Protein AF-A0AAW2GHA4-F1 (afdb_monomer)

InterPro domains:
  IPR050818 Potassium channel, voltage-dependent, EAG/ELK/ERG-like, animal-type [PTHR10217] (23-156)

Sequence (168 aa):
MTSQDPNVLIKRGNLHVHVCDLPKTSGSNLPKLPPNARFYNRWKRNLQKLVLVSTRHPLTRLILRSQAAVTFEKTRHSKSPHRWMIHPCSMLRFYWNMIMTVIFLYFFMTVPYIICFSRIGRNRGLECWNIVYPTYVICIIDIILNFITGFVSCDGHDIFLDVTVVAR

Nearest PDB structures (foldseek):
  8wui-assembly1_C  TM=8.309E-01  e=2.570E-01  Arabidopsis thaliana
  7t4x-assembly1_B  TM=7.707E-01  e=1.380E+00  Arabidopsis thaliana

Solvent-accessible surface area (backbone atoms only — not comparable to full-atom values): 10234 Å² total; per-residue (Å²): 142,79,87,77,67,76,75,64,72,74,65,76,82,71,91,82,75,54,97,83,57,74,80,91,58,69,96,74,79,62,84,84,75,63,93,87,59,56,69,67,59,54,52,50,50,53,50,46,60,42,30,34,70,29,89,85,32,78,65,28,57,74,58,37,80,43,74,65,54,48,54,49,50,44,45,50,46,67,71,40,93,54,60,84,44,32,34,64,46,7,56,48,51,50,55,50,49,56,53,48,52,54,50,51,55,50,47,65,55,47,54,57,49,47,67,70,48,44,78,75,38,92,83,48,54,73,66,58,49,64,66,48,52,61,54,53,53,51,51,54,51,48,55,56,49,53,55,45,34,33,52,67,42,95,84,52,79,50,74,48,73,46,59,74,68,68,75,106

pLDDT: mean 72.66, std 13.0, range [31.89, 93.44]

Organism: NCBI:txid286306

Radius of gyration: 24.48 Å; Cα contacts (8 Å, |Δi|>4): 109; chains: 1; bounding box: 54×32×95 Å

Secondary structure (DSSP, 8-state):
-----TTTGGGGG-S---TTPPP---TT-PPPPPTT--HHHHHHHHHHHHHSPPTTSHHHHHH--SHHHHHHHHHHHHHSS-TTSBPTT-HHHHHHHHHHHHHHHHHHHHHHHHHHHHTT-TTTHHHHHHHHHHHHHHHHHHHHHHHHBPEEPTTSS-EE--HHHHT-

Structure (mmCIF, N/CA/C/O backbone):
data_AF-A0AAW2GHA4-F1
#
_entry.id   AF-A0AAW2GHA4-F1
#
loop_
_atom_site.group_PDB
_atom_site.id
_atom_site.type_symbol
_atom_site.label_atom_id
_atom_site.label_alt_id
_atom_site.label_comp_id
_atom_site.label_asym_id
_atom_site.label_entity_id
_atom_site.label_seq_id
_atom_site.pdbx_PDB_ins_code
_atom_site.Cartn_x
_atom_site.Cartn_y
_atom_site.Cartn_z
_atom_site.occupancy
_atom_site.B_iso_or_equiv
_atom_site.auth_seq_id
_atom_site.auth_comp_id
_atom_site.auth_asym_id
_atom_site.auth_atom_id
_atom_site.pdbx_PDB_model_num
ATOM 1 N N . MET A 1 1 ? -16.649 12.930 64.624 1.00 36.44 1 MET A N 1
ATOM 2 C CA . MET A 1 1 ? -16.962 11.687 63.887 1.00 36.44 1 MET A CA 1
ATOM 3 C C . MET A 1 1 ? -17.830 12.043 62.692 1.00 36.44 1 MET A C 1
ATOM 5 O O . MET A 1 1 ? -19.038 12.134 62.825 1.00 36.44 1 MET A O 1
ATOM 9 N N . THR A 1 2 ? -17.219 12.297 61.540 1.00 31.89 2 THR A N 1
ATOM 10 C CA . THR A 1 2 ? -17.929 12.404 60.259 1.00 31.89 2 THR A CA 1
ATOM 11 C C . THR A 1 2 ? -17.110 11.611 59.255 1.00 31.89 2 THR A C 1
ATOM 13 O O . THR A 1 2 ? -16.164 12.117 58.659 1.00 31.89 2 THR A O 1
ATOM 16 N N . SER A 1 3 ? -17.422 10.318 59.187 1.00 34.69 3 SER A N 1
ATOM 17 C CA . SER A 1 3 ? -16.948 9.397 58.159 1.00 34.69 3 SER A CA 1
ATOM 18 C C . SER A 1 3 ? -17.491 9.880 56.820 1.00 34.69 3 SER A C 1
ATOM 20 O O . SER A 1 3 ? -18.681 9.747 56.549 1.00 34.69 3 SER A O 1
ATOM 22 N N . GLN A 1 4 ? -16.646 10.521 56.020 1.00 41.47 4 GLN A N 1
ATOM 23 C CA . GLN A 1 4 ? -16.993 10.922 54.666 1.00 41.47 4 GLN A CA 1
ATOM 24 C C . GLN A 1 4 ? -16.522 9.802 53.738 1.00 41.47 4 GLN A C 1
ATOM 26 O O . GLN A 1 4 ? -15.339 9.701 53.417 1.00 41.47 4 GLN A O 1
ATOM 31 N N . ASP A 1 5 ? -17.452 8.914 53.381 1.00 38.66 5 ASP A N 1
ATOM 32 C CA . ASP A 1 5 ? -17.187 7.750 52.539 1.00 38.66 5 ASP A CA 1
ATOM 33 C C . ASP A 1 5 ? -16.601 8.169 51.174 1.00 38.66 5 ASP A C 1
ATOM 35 O O . ASP A 1 5 ? -17.245 8.908 50.416 1.00 38.66 5 ASP A O 1
ATOM 39 N N . PRO A 1 6 ? -15.416 7.661 50.782 1.00 45.06 6 PRO A N 1
ATOM 40 C CA . PRO A 1 6 ? -14.750 8.031 49.528 1.00 45.06 6 PRO A CA 1
ATOM 41 C C . PRO A 1 6 ? -15.484 7.523 48.271 1.00 45.06 6 PRO A C 1
ATOM 43 O O . PRO A 1 6 ? -15.164 7.919 47.150 1.00 45.06 6 PRO A O 1
ATOM 46 N N . ASN A 1 7 ? -16.513 6.686 48.442 1.00 42.62 7 ASN A N 1
ATOM 47 C CA . ASN A 1 7 ? -17.298 6.090 47.359 1.00 42.62 7 ASN A CA 1
ATOM 48 C C . ASN A 1 7 ? -18.292 7.059 46.691 1.00 42.62 7 ASN A C 1
ATOM 50 O O . ASN A 1 7 ? -18.799 6.770 45.607 1.00 42.62 7 ASN A O 1
ATOM 54 N N . VAL A 1 8 ? -18.561 8.224 47.291 1.00 44.25 8 VAL A N 1
ATOM 55 C CA . VAL A 1 8 ? -19.519 9.205 46.743 1.00 44.25 8 VAL A CA 1
ATOM 56 C C . VAL A 1 8 ? -18.866 10.140 45.713 1.00 44.25 8 VAL A C 1
ATOM 58 O O . VAL A 1 8 ? -19.524 10.598 44.778 1.00 44.25 8 VAL A O 1
ATOM 61 N N . LEU A 1 9 ? -17.553 10.371 45.805 1.00 42.34 9 LEU A N 1
ATOM 62 C CA . LEU A 1 9 ? -16.831 11.296 44.919 1.00 42.34 9 LEU A CA 1
ATOM 63 C C . LEU A 1 9 ? -16.510 10.703 43.535 1.00 42.34 9 LEU A C 1
ATOM 65 O O . LEU A 1 9 ? -16.339 11.449 42.574 1.00 42.34 9 LEU A O 1
ATOM 69 N N . ILE A 1 10 ? -16.526 9.374 43.393 1.00 46.78 10 ILE A N 1
ATOM 70 C CA . ILE A 1 10 ? -16.306 8.687 42.105 1.00 46.78 10 ILE A CA 1
ATOM 71 C C . ILE A 1 10 ? -17.558 8.743 41.209 1.00 46.78 10 ILE A C 1
ATOM 73 O O . ILE A 1 10 ? -17.465 8.638 39.986 1.00 46.78 10 ILE A O 1
ATOM 77 N N . LYS A 1 11 ? -18.744 8.979 41.782 1.00 44.16 11 LYS A N 1
ATOM 78 C CA . LYS A 1 11 ? -20.013 8.921 41.040 1.00 44.16 11 LYS A CA 1
ATOM 79 C C . LYS A 1 11 ? -20.395 10.231 40.333 1.00 44.16 11 LYS A C 1
ATOM 81 O O . LYS A 1 11 ? -21.364 10.252 39.583 1.00 44.16 11 LYS A O 1
ATOM 86 N N . ARG A 1 12 ? -19.646 11.325 40.536 1.00 39.78 12 ARG A N 1
ATOM 87 C CA . ARG A 1 12 ? -20.054 12.684 40.119 1.00 39.78 12 ARG A CA 1
ATOM 88 C C . ARG A 1 12 ? -19.569 13.138 38.732 1.00 39.78 12 ARG A C 1
ATOM 90 O O . ARG A 1 12 ? -19.859 14.260 38.342 1.00 39.78 12 ARG A O 1
ATOM 97 N N . GLY A 1 13 ? -18.871 12.281 37.978 1.00 45.78 13 GLY A N 1
ATOM 98 C CA . GLY A 1 13 ? -18.332 12.610 36.646 1.00 45.78 13 GLY A CA 1
ATOM 99 C C . GLY A 1 13 ? -19.041 11.976 35.439 1.00 45.78 13 GLY A C 1
ATOM 100 O O . GLY A 1 13 ? -18.588 12.176 34.319 1.00 45.78 13 GLY A O 1
ATOM 101 N N . ASN A 1 14 ? -20.106 11.188 35.631 1.00 55.03 14 ASN A N 1
ATOM 102 C CA . ASN A 1 14 ? -20.686 10.352 34.568 1.00 55.03 14 ASN A CA 1
ATOM 103 C C . ASN A 1 14 ? -22.222 10.323 34.633 1.00 55.03 14 ASN A C 1
ATOM 105 O O . ASN A 1 14 ? -22.810 9.324 35.033 1.00 55.03 14 ASN A O 1
ATOM 109 N N . LEU A 1 15 ? -22.883 11.413 34.234 1.00 58.31 15 LEU A N 1
ATOM 110 C CA . LEU A 1 15 ? -24.350 11.435 34.103 1.00 58.31 15 LEU A CA 1
ATOM 111 C C . LEU A 1 15 ? -24.847 11.683 32.673 1.00 58.31 15 LEU A C 1
ATOM 113 O O . LEU A 1 15 ? -25.992 12.065 32.473 1.00 58.31 15 LEU A O 1
ATOM 117 N N . HIS A 1 16 ? -23.996 11.461 31.672 1.00 59.47 16 HIS A N 1
ATOM 118 C CA . HIS A 1 16 ? -24.388 11.579 30.267 1.00 59.47 16 HIS A CA 1
ATOM 119 C C . HIS A 1 16 ? -23.711 10.500 29.418 1.00 59.47 16 HIS A C 1
ATOM 121 O O . HIS A 1 16 ? -23.047 10.791 28.428 1.00 59.47 16 HIS A O 1
ATOM 127 N N . VAL A 1 17 ? -23.811 9.249 29.873 1.00 60.72 17 VAL A N 1
ATOM 128 C CA . VAL A 1 17 ? -23.428 8.075 29.082 1.00 60.72 17 VAL A CA 1
ATOM 129 C C . VAL A 1 17 ? -24.727 7.450 28.606 1.00 60.72 17 VAL A C 1
ATOM 131 O O . VAL A 1 17 ? -25.463 6.851 29.389 1.00 60.72 17 VAL A O 1
ATOM 134 N N . HIS A 1 18 ? -25.049 7.665 27.339 1.00 71.00 18 HIS A N 1
ATOM 135 C CA . HIS A 1 18 ? -26.188 7.030 26.706 1.00 71.00 18 HIS A CA 1
ATOM 136 C C . HIS A 1 18 ? -25.918 5.525 26.572 1.00 71.00 18 HIS A C 1
ATOM 138 O O . HIS A 1 18 ? -24.773 5.101 26.438 1.00 71.00 18 HIS A O 1
ATOM 144 N N . VAL A 1 19 ? -26.962 4.694 26.548 1.00 71.94 19 VAL A N 1
ATOM 145 C CA . VAL A 1 19 ? -26.822 3.232 26.354 1.00 71.94 19 VAL A CA 1
ATOM 146 C C . VAL A 1 19 ? -26.096 2.887 25.041 1.00 71.94 19 VAL A C 1
ATOM 148 O O . VAL A 1 19 ? -25.487 1.828 24.921 1.00 71.94 19 VAL A O 1
ATOM 151 N N . CYS A 1 20 ? -26.121 3.800 24.067 1.00 74.19 20 CYS A N 1
ATOM 152 C CA . CYS A 1 20 ? -25.413 3.671 22.795 1.00 74.19 20 CYS A CA 1
ATOM 153 C C . CYS A 1 20 ? -24.029 4.346 22.762 1.00 74.19 20 CYS A C 1
ATOM 155 O O . CYS A 1 20 ? -23.359 4.282 21.728 1.00 74.19 20 CYS A O 1
ATOM 157 N N . ASP A 1 21 ? -23.575 4.963 23.858 1.00 70.69 21 ASP A N 1
ATOM 158 C CA . ASP A 1 21 ? -22.243 5.554 23.920 1.00 70.69 21 ASP A CA 1
ATOM 159 C C . ASP A 1 21 ? -21.182 4.461 24.046 1.00 70.69 21 ASP A C 1
ATOM 161 O O . ASP A 1 21 ? -21.134 3.677 24.995 1.00 70.69 21 ASP A O 1
ATOM 165 N N . LEU A 1 22 ? -20.279 4.433 23.068 1.00 70.75 22 LEU A N 1
ATOM 166 C CA . LEU A 1 22 ? -19.104 3.574 23.112 1.00 70.75 22 LEU A CA 1
ATOM 167 C C . LEU A 1 22 ? -18.197 4.012 24.273 1.00 70.75 22 LEU A C 1
ATOM 169 O O . LEU A 1 22 ? -17.971 5.217 24.453 1.00 70.75 22 LEU A O 1
ATOM 173 N N . PRO A 1 23 ? -17.608 3.066 25.032 1.00 67.25 23 PRO A N 1
ATOM 174 C CA . PRO A 1 23 ? -16.656 3.415 26.072 1.00 67.25 23 PRO A CA 1
ATOM 175 C C . PRO A 1 23 ? -15.523 4.225 25.439 1.00 67.25 23 PRO A C 1
ATOM 177 O O . PRO A 1 23 ? -14.941 3.811 24.434 1.00 67.25 23 PRO A O 1
ATOM 180 N N . LYS A 1 24 ? -15.211 5.390 26.022 1.00 62.00 24 LYS A N 1
ATOM 181 C CA . LYS A 1 24 ? -14.111 6.264 25.588 1.00 62.00 24 LYS A CA 1
ATOM 182 C C . LYS A 1 24 ? -12.763 5.597 25.893 1.00 62.00 24 LYS A C 1
ATOM 184 O O . LYS A 1 24 ? -12.026 6.007 26.787 1.00 62.00 24 LYS A O 1
ATOM 189 N N . THR A 1 25 ? -12.443 4.523 25.181 1.00 62.84 25 THR A N 1
ATOM 190 C CA . THR A 1 25 ? -11.129 3.890 25.208 1.00 62.84 25 THR A CA 1
ATOM 191 C C . THR A 1 25 ? -10.180 4.702 24.333 1.00 62.84 25 THR A C 1
ATOM 193 O O . THR A 1 25 ? -10.586 5.413 23.411 1.00 62.84 25 THR A O 1
ATOM 196 N N . SER A 1 26 ? -8.879 4.636 24.615 1.00 59.19 26 SER A N 1
ATOM 197 C CA . SER A 1 26 ? -7.874 5.208 23.718 1.00 59.19 26 SER A CA 1
ATOM 198 C C . SER A 1 26 ? -8.092 4.574 22.338 1.00 59.19 26 SER A C 1
ATOM 200 O O . SER A 1 26 ? -7.908 3.364 22.237 1.00 59.19 26 SER A O 1
ATOM 202 N N . GLY A 1 27 ? -8.491 5.345 21.310 1.00 61.22 27 GLY A N 1
ATOM 203 C CA . GLY A 1 27 ? -9.096 4.893 20.029 1.00 61.22 27 GLY A CA 1
ATOM 204 C C . GLY A 1 27 ? -8.347 3.847 19.174 1.00 61.22 27 GLY A C 1
ATOM 205 O O . GLY A 1 27 ? -8.734 3.542 18.042 1.00 61.22 27 GLY A O 1
ATOM 206 N N . SER A 1 28 ? -7.268 3.295 19.717 1.00 60.25 28 SER A N 1
ATOM 207 C CA . SER A 1 28 ? -6.524 2.132 19.261 1.00 60.25 28 SER A CA 1
ATOM 208 C C . SER A 1 28 ? -6.915 0.788 19.911 1.00 60.25 28 SER A C 1
ATOM 210 O O . SER A 1 28 ? -6.452 -0.220 19.406 1.00 60.25 28 SER A O 1
ATOM 212 N N . ASN A 1 29 ? -7.688 0.736 21.013 1.00 66.56 29 ASN A N 1
ATOM 213 C CA . ASN A 1 29 ? -8.064 -0.504 21.748 1.00 66.56 29 ASN A CA 1
ATOM 214 C C . ASN A 1 29 ? -6.901 -1.484 22.066 1.00 66.56 29 ASN A C 1
ATOM 216 O O . ASN A 1 29 ? -7.116 -2.660 22.342 1.00 66.56 29 ASN A O 1
ATOM 220 N N . LEU A 1 30 ? -5.656 -0.999 22.052 1.00 68.50 30 LEU A N 1
ATOM 221 C CA . LEU A 1 30 ? -4.453 -1.776 22.357 1.00 68.50 30 LEU A CA 1
ATOM 222 C C . LEU A 1 30 ? -4.143 -1.725 23.864 1.00 68.50 30 LEU A C 1
ATOM 224 O O . LEU A 1 30 ? -4.366 -0.675 24.482 1.00 68.50 30 LEU A O 1
ATOM 228 N N . PRO A 1 31 ? -3.537 -2.785 24.440 1.00 69.06 31 PRO A N 1
ATOM 229 C CA . PRO A 1 31 ? -3.053 -2.771 25.817 1.00 69.06 31 PRO A CA 1
ATOM 230 C C . PRO A 1 31 ? -2.146 -1.562 26.074 1.00 69.06 31 PRO A C 1
ATOM 232 O O . PRO A 1 31 ? -1.326 -1.178 25.229 1.00 69.06 31 PRO A O 1
ATOM 235 N N . LYS A 1 32 ? -2.294 -0.929 27.240 1.00 68.81 32 LYS A N 1
ATOM 236 C CA . LYS A 1 32 ? -1.428 0.187 27.632 1.00 68.81 32 LYS A CA 1
ATOM 237 C C . LYS A 1 32 ? -0.019 -0.359 27.884 1.00 68.81 32 LYS A C 1
ATOM 239 O O . LYS A 1 32 ? 0.159 -1.265 28.687 1.00 68.81 32 LYS A O 1
ATOM 244 N N . LEU A 1 33 ? 0.974 0.187 27.178 1.00 71.50 33 LEU A N 1
ATOM 245 C CA . LEU A 1 33 ? 2.377 -0.103 27.477 1.00 71.50 33 LEU A CA 1
ATOM 246 C C . LEU A 1 33 ? 2.762 0.542 28.819 1.00 71.50 33 LEU A C 1
ATOM 248 O O . LEU A 1 33 ? 2.286 1.647 29.099 1.00 71.50 33 LEU A O 1
ATOM 252 N N . PRO A 1 34 ? 3.645 -0.094 29.609 1.00 73.56 34 PRO A N 1
ATOM 253 C CA . PRO A 1 34 ? 4.182 0.509 30.821 1.00 73.56 34 PRO A CA 1
ATOM 254 C C . PRO A 1 34 ? 4.991 1.777 30.484 1.00 73.56 34 PRO A C 1
ATOM 256 O O . PRO A 1 34 ? 5.608 1.847 29.413 1.00 73.56 34 PRO A O 1
ATOM 259 N N . PRO A 1 35 ? 5.029 2.781 31.379 1.00 71.75 35 PRO A N 1
ATOM 260 C CA . PRO A 1 35 ? 5.724 4.050 31.132 1.00 71.75 35 PRO A CA 1
ATOM 261 C C . PRO A 1 35 ? 7.231 3.863 30.869 1.00 71.75 35 PRO A C 1
ATOM 263 O O . PRO A 1 35 ? 7.808 4.583 30.051 1.00 71.75 35 PRO A O 1
ATOM 266 N N . ASN A 1 36 ? 7.835 2.820 31.452 1.00 79.56 36 ASN A N 1
ATOM 267 C CA . ASN A 1 36 ? 9.244 2.443 31.277 1.00 79.56 36 ASN A CA 1
ATOM 268 C C . ASN A 1 36 ? 9.505 1.496 30.078 1.00 79.56 36 ASN A C 1
ATOM 270 O O . ASN A 1 36 ? 10.458 0.719 30.055 1.00 79.56 36 ASN A O 1
ATOM 274 N N . ALA A 1 37 ? 8.629 1.479 29.070 1.00 77.19 37 ALA A N 1
ATOM 275 C CA . ALA A 1 37 ? 8.846 0.647 27.889 1.00 77.19 37 ALA A CA 1
ATOM 276 C C . ALA A 1 37 ? 10.010 1.175 27.026 1.00 77.19 37 ALA A C 1
ATOM 278 O O . ALA A 1 37 ? 10.011 2.348 26.635 1.00 77.19 37 ALA A O 1
ATOM 279 N N . ARG A 1 38 ? 10.941 0.275 26.659 1.00 81.94 38 ARG A N 1
ATOM 280 C CA . ARG A 1 38 ? 12.047 0.528 25.713 1.00 81.94 38 ARG A CA 1
ATOM 281 C C . ARG A 1 38 ? 11.555 1.166 24.407 1.00 81.94 38 ARG A C 1
ATOM 283 O O . ARG A 1 38 ? 10.454 0.871 23.937 1.00 81.94 38 ARG A O 1
ATOM 290 N N . PHE A 1 39 ? 12.410 1.976 23.779 1.00 82.69 39 PHE A N 1
ATOM 291 C CA . PHE A 1 39 ? 12.110 2.691 22.530 1.00 82.69 39 PHE A CA 1
ATOM 292 C C . PHE A 1 39 ? 11.561 1.777 21.423 1.00 82.69 39 PHE A C 1
ATOM 294 O O . PHE A 1 39 ? 10.533 2.092 20.827 1.00 82.69 39 PHE A O 1
ATOM 301 N N . TYR A 1 40 ? 12.165 0.601 21.221 1.00 79.69 40 TYR A N 1
ATOM 302 C CA . TYR A 1 40 ? 11.692 -0.384 20.242 1.00 79.69 40 TYR A CA 1
ATOM 303 C C . TYR A 1 40 ? 10.222 -0.780 20.454 1.00 79.69 40 TYR A C 1
ATOM 305 O O . TYR A 1 40 ? 9.455 -0.847 19.498 1.00 79.69 40 TYR A O 1
ATOM 313 N N . ASN A 1 41 ? 9.782 -0.958 21.704 1.00 80.31 41 ASN A N 1
ATOM 314 C CA . ASN A 1 41 ? 8.388 -1.295 22.007 1.00 80.31 41 ASN A CA 1
ATOM 315 C C . ASN A 1 41 ? 7.438 -0.134 21.680 1.00 80.31 41 ASN A C 1
ATOM 317 O O . ASN A 1 41 ? 6.308 -0.363 21.247 1.00 80.31 41 ASN A O 1
ATOM 321 N N . ARG A 1 42 ? 7.892 1.118 21.840 1.00 80.50 42 ARG A N 1
ATOM 322 C CA . ARG A 1 42 ? 7.132 2.313 21.437 1.00 80.50 42 ARG A CA 1
ATOM 323 C C . ARG A 1 42 ? 7.027 2.413 19.915 1.00 80.50 42 ARG A C 1
ATOM 325 O O . ARG A 1 42 ? 5.930 2.635 19.403 1.00 80.50 42 ARG A O 1
ATOM 332 N N . TRP A 1 43 ? 8.131 2.190 19.204 1.00 79.38 43 TRP A N 1
ATOM 333 C CA . TRP A 1 43 ? 8.166 2.187 17.742 1.00 79.38 43 TRP A CA 1
ATOM 334 C C . TRP A 1 43 ? 7.296 1.069 17.161 1.00 79.38 43 TRP A C 1
ATOM 336 O O . TRP A 1 43 ? 6.394 1.344 16.375 1.00 79.38 43 TRP A O 1
ATOM 346 N N . LYS A 1 44 ? 7.443 -0.162 17.663 1.00 79.31 44 LYS A N 1
ATOM 347 C CA . LYS A 1 44 ? 6.592 -1.310 17.328 1.00 79.31 44 LYS A CA 1
ATOM 348 C C . LYS A 1 44 ? 5.111 -1.020 17.563 1.00 79.31 44 LYS A C 1
ATOM 350 O O . LYS A 1 44 ? 4.286 -1.365 16.725 1.00 79.31 44 LYS A O 1
ATOM 355 N N . ARG A 1 45 ? 4.750 -0.351 18.665 1.00 78.88 45 ARG A N 1
ATOM 356 C CA . ARG A 1 45 ? 3.358 0.052 18.923 1.00 78.88 45 ARG A CA 1
ATOM 357 C C . ARG A 1 45 ? 2.854 1.058 17.888 1.00 78.88 45 ARG A C 1
ATOM 359 O O . ARG A 1 45 ? 1.704 0.971 17.468 1.00 78.88 45 ARG A O 1
ATOM 366 N N . ASN A 1 46 ? 3.674 2.030 17.502 1.00 75.25 46 ASN A N 1
ATOM 367 C CA . ASN A 1 46 ? 3.291 2.996 16.476 1.00 75.25 46 ASN A CA 1
ATOM 368 C C . ASN A 1 46 ? 3.159 2.334 15.101 1.00 75.25 46 ASN A C 1
ATOM 370 O O . ASN A 1 46 ? 2.177 2.602 14.418 1.00 75.25 46 ASN A O 1
ATOM 374 N N . LEU A 1 47 ? 4.047 1.401 14.752 1.00 74.75 47 LEU A N 1
ATOM 375 C CA . LEU A 1 47 ? 3.881 0.571 13.559 1.00 74.75 47 LEU A CA 1
ATOM 376 C C . LEU A 1 47 ? 2.593 -0.252 13.616 1.00 74.75 47 LEU A C 1
ATOM 378 O O . LEU A 1 47 ? 1.829 -0.247 12.662 1.00 74.75 47 LEU A O 1
ATOM 382 N N . GLN A 1 48 ? 2.276 -0.871 14.755 1.00 75.25 48 GLN A N 1
ATOM 383 C CA . GLN A 1 48 ? 1.014 -1.598 14.924 1.00 75.25 48 GLN A CA 1
ATOM 384 C C . GLN A 1 48 ? -0.208 -0.701 14.712 1.00 75.25 48 GLN A C 1
ATOM 386 O O . GLN A 1 48 ? -1.173 -1.134 14.096 1.00 75.25 48 GLN A O 1
ATOM 391 N N . LYS A 1 49 ? -0.173 0.563 15.154 1.00 76.00 49 LYS A N 1
ATOM 392 C CA . LYS A 1 49 ? -1.251 1.528 14.870 1.00 76.00 49 LYS A CA 1
ATOM 393 C C . LYS A 1 49 ? -1.358 1.881 13.384 1.00 76.00 49 LYS A C 1
ATOM 395 O O . LYS A 1 49 ? -2.455 2.189 12.938 1.00 76.00 49 LYS A O 1
ATOM 400 N N . LEU A 1 50 ? -0.241 1.862 12.655 1.00 69.81 50 LEU A N 1
ATOM 401 C CA . LEU A 1 50 ? -0.193 2.077 11.206 1.00 69.81 50 LEU A CA 1
ATOM 402 C C . LEU A 1 50 ? -0.572 0.831 10.403 1.00 69.81 50 LEU A C 1
ATOM 404 O O . LEU A 1 50 ? -0.819 0.950 9.215 1.00 69.81 50 LEU A O 1
ATOM 408 N N . VAL A 1 51 ? -0.609 -0.351 11.011 1.00 74.94 51 VAL A N 1
ATOM 409 C CA . VAL A 1 51 ? -1.082 -1.602 10.393 1.00 74.94 51 VAL A CA 1
ATOM 410 C C . VAL A 1 51 ? -2.575 -1.817 10.680 1.00 74.94 51 VAL A C 1
ATOM 412 O O . VAL A 1 51 ? -3.291 -2.390 9.862 1.00 74.94 51 VAL A O 1
ATOM 415 N N . LEU A 1 52 ? -3.058 -1.307 11.819 1.00 74.62 52 LEU A N 1
ATOM 416 C CA . LEU A 1 52 ? -4.456 -1.387 12.238 1.00 74.62 52 LEU A CA 1
ATOM 417 C C . LEU A 1 52 ? -5.390 -0.530 11.368 1.00 74.62 52 LEU A C 1
ATOM 419 O O . LEU A 1 52 ? -4.995 0.495 10.815 1.00 74.62 52 LEU A O 1
ATOM 423 N N . VAL A 1 53 ? -6.674 -0.907 11.351 1.00 73.50 53 VAL A N 1
ATOM 424 C CA . VAL A 1 53 ? -7.762 -0.148 10.713 1.00 73.50 53 VAL A CA 1
ATOM 425 C C . VAL A 1 53 ? -7.691 1.330 11.095 1.00 73.50 53 VAL A C 1
ATOM 427 O O . VAL A 1 53 ? -7.765 1.683 12.278 1.00 73.50 53 VAL A O 1
ATOM 430 N N . SER A 1 54 ? -7.619 2.214 10.101 1.00 71.81 54 SER A N 1
ATOM 431 C CA . SER A 1 54 ? -7.678 3.654 10.336 1.00 71.81 54 SER A CA 1
ATOM 432 C C . SER A 1 54 ? -9.060 4.208 10.030 1.00 71.81 54 SER A C 1
ATOM 434 O O . SER A 1 54 ? -9.628 3.957 8.973 1.00 71.81 54 SER A O 1
ATOM 436 N N . THR A 1 55 ? -9.579 5.040 10.932 1.00 63.03 55 THR A N 1
ATOM 437 C CA . THR A 1 55 ? -10.836 5.784 10.741 1.00 63.03 55 THR A CA 1
ATOM 438 C C . THR A 1 55 ? -10.698 6.967 9.781 1.00 63.03 55 THR A C 1
ATOM 440 O O . THR A 1 55 ? -11.709 7.540 9.386 1.00 63.03 55 THR A O 1
ATOM 443 N N . ARG A 1 56 ? -9.465 7.358 9.422 1.00 66.94 56 ARG A N 1
ATOM 444 C CA . ARG A 1 56 ? -9.181 8.489 8.519 1.00 66.94 56 ARG A CA 1
ATOM 445 C C . ARG A 1 56 ? -9.107 8.094 7.045 1.00 66.94 56 ARG A C 1
ATOM 447 O O . ARG A 1 56 ? -8.992 8.968 6.197 1.00 66.94 56 ARG A O 1
ATOM 454 N N . HIS A 1 57 ? -9.148 6.800 6.745 1.00 70.88 57 HIS A N 1
ATOM 455 C CA . HIS A 1 57 ? -9.076 6.319 5.376 1.00 70.88 57 HIS A CA 1
ATOM 456 C C . HIS A 1 57 ? -10.451 6.448 4.689 1.00 70.88 57 HIS A C 1
ATOM 458 O O . HIS A 1 57 ? -11.455 6.052 5.292 1.00 70.88 57 HIS A O 1
ATOM 464 N N . PRO A 1 58 ? -10.531 6.972 3.450 1.00 73.25 58 PRO A N 1
ATOM 465 C CA . PRO A 1 58 ? -11.808 7.212 2.772 1.00 73.25 58 PRO A CA 1
ATOM 466 C C . PRO A 1 58 ? -12.626 5.926 2.577 1.00 73.25 58 PRO A C 1
ATOM 468 O O . PRO A 1 58 ? -13.836 5.940 2.791 1.00 73.25 58 PRO A O 1
ATOM 471 N N . LEU A 1 59 ? -11.972 4.790 2.289 1.00 69.69 59 LEU A N 1
ATOM 472 C CA . LEU A 1 59 ? -12.667 3.505 2.103 1.00 69.69 59 LEU A CA 1
ATOM 473 C C . LEU A 1 59 ? -13.193 2.905 3.414 1.00 69.69 59 LEU A C 1
ATOM 475 O O . LEU A 1 59 ? -14.117 2.098 3.391 1.00 69.69 59 LEU A O 1
ATOM 479 N N . THR A 1 60 ? -12.661 3.315 4.573 1.00 74.81 60 THR A N 1
ATOM 480 C CA . THR A 1 60 ? -13.129 2.786 5.864 1.00 74.81 60 THR A CA 1
ATOM 481 C C . THR A 1 60 ? -14.578 3.165 6.118 1.00 74.81 60 THR A C 1
ATOM 483 O O . THR A 1 60 ? -15.324 2.345 6.628 1.00 74.81 60 THR A O 1
ATOM 486 N N . ARG A 1 61 ? -15.003 4.379 5.747 1.00 70.44 61 ARG A N 1
ATOM 487 C CA . ARG A 1 61 ? -16.397 4.817 5.930 1.00 70.44 61 ARG A CA 1
ATOM 488 C C . ARG A 1 61 ? -17.385 4.099 5.010 1.00 70.44 61 ARG A C 1
ATOM 490 O O . ARG A 1 61 ? -18.560 4.032 5.352 1.00 70.44 61 ARG A O 1
ATOM 497 N N . LEU A 1 62 ? -16.915 3.600 3.867 1.00 72.88 62 LEU A N 1
ATOM 498 C CA . LEU A 1 62 ? -17.741 2.862 2.911 1.00 72.88 62 LEU A CA 1
ATOM 499 C C . LEU A 1 62 ? -17.981 1.427 3.388 1.00 72.88 62 LEU A C 1
ATOM 501 O O . LEU A 1 62 ? -19.112 0.959 3.367 1.00 72.88 62 LEU A O 1
ATOM 505 N N . ILE A 1 63 ? -16.927 0.770 3.874 1.00 73.19 63 ILE A N 1
ATOM 506 C CA . ILE A 1 63 ? -16.974 -0.628 4.328 1.00 73.19 63 ILE A CA 1
ATOM 507 C C . ILE A 1 63 ? -17.537 -0.722 5.757 1.00 73.19 63 ILE A C 1
ATOM 509 O O . ILE A 1 63 ? -18.368 -1.568 6.067 1.00 73.19 63 ILE A O 1
ATOM 513 N N . LEU A 1 64 ? -17.121 0.182 6.649 1.00 75.56 64 LEU A N 1
ATOM 514 C CA . LEU A 1 64 ? -17.512 0.198 8.060 1.00 75.56 64 LEU A CA 1
ATOM 515 C C . LEU A 1 64 ? -18.373 1.435 8.337 1.00 75.56 64 LEU A C 1
ATOM 517 O O . LEU A 1 64 ? -17.878 2.529 8.619 1.00 75.56 64 LEU A O 1
ATOM 521 N N . ARG A 1 65 ? -19.695 1.244 8.282 1.00 74.56 65 ARG A N 1
ATOM 522 C CA . ARG A 1 65 ? -20.698 2.319 8.393 1.00 74.56 65 ARG A CA 1
ATOM 523 C C . ARG A 1 65 ? -20.743 2.999 9.770 1.00 74.56 65 ARG A C 1
ATOM 525 O O . ARG A 1 65 ? -21.160 4.150 9.863 1.00 74.56 65 ARG A O 1
ATOM 532 N N . SER A 1 66 ? -20.323 2.320 10.843 1.00 79.00 66 SER A N 1
ATOM 533 C CA . SER A 1 66 ? -20.385 2.838 12.219 1.00 79.00 66 SER A CA 1
ATOM 534 C C . SER A 1 66 ? -19.030 2.808 12.935 1.00 79.00 66 SER A C 1
ATOM 536 O O . SER A 1 66 ? -18.189 1.940 12.698 1.00 79.00 66 SER A O 1
ATOM 538 N N . GLN A 1 67 ? -18.820 3.742 13.873 1.00 74.00 67 GLN A N 1
ATOM 539 C CA . GLN A 1 67 ? -17.620 3.745 14.725 1.00 74.00 67 GLN A CA 1
ATOM 540 C C . GLN A 1 67 ? -17.542 2.487 15.605 1.00 74.00 67 GLN A C 1
ATOM 542 O O . GLN A 1 67 ? -16.445 1.994 15.863 1.00 74.00 67 GLN A O 1
ATOM 547 N N . ALA A 1 68 ? -18.696 1.929 15.994 1.00 78.75 68 ALA A N 1
ATOM 548 C CA . ALA A 1 68 ? -18.785 0.670 16.726 1.00 78.75 68 ALA A CA 1
ATOM 549 C C . ALA A 1 68 ? -18.199 -0.496 15.913 1.00 78.75 68 ALA A C 1
ATOM 551 O O . ALA A 1 68 ? -17.342 -1.221 16.421 1.00 78.75 68 ALA A O 1
ATOM 552 N N . ALA A 1 69 ? -18.569 -0.612 14.631 1.00 78.38 69 ALA A N 1
ATOM 553 C CA . ALA A 1 69 ? -18.037 -1.634 13.729 1.00 78.38 69 ALA A CA 1
ATOM 554 C C . ALA A 1 69 ? -16.514 -1.508 13.569 1.00 78.38 69 ALA A C 1
ATOM 556 O O . ALA A 1 69 ? -15.795 -2.497 13.678 1.00 78.38 69 ALA A O 1
ATOM 557 N N . VAL A 1 70 ? -15.991 -0.282 13.437 1.00 79.00 70 VAL A N 1
ATOM 558 C CA . VAL A 1 70 ? -14.537 -0.053 13.383 1.00 79.00 70 VAL A CA 1
ATOM 559 C C . VAL A 1 70 ? -13.847 -0.485 14.681 1.00 79.00 70 VAL A C 1
ATOM 561 O O . VAL A 1 70 ? -12.774 -1.087 14.645 1.00 79.00 70 VAL A O 1
ATOM 564 N N . THR A 1 71 ? -14.418 -0.176 15.847 1.00 76.81 71 THR A N 1
ATOM 565 C CA . THR A 1 71 ? -13.831 -0.592 17.132 1.00 76.81 71 THR A CA 1
ATOM 566 C C . THR A 1 71 ? -13.892 -2.100 17.351 1.00 76.81 71 THR A C 1
ATOM 568 O O . THR A 1 71 ? -12.938 -2.665 17.896 1.00 76.81 71 THR A O 1
ATOM 571 N N . PHE A 1 72 ? -14.963 -2.749 16.894 1.00 80.31 72 PHE A N 1
ATOM 572 C CA . PHE A 1 72 ? -15.106 -4.198 16.921 1.00 80.31 72 PHE A CA 1
ATOM 573 C C . PHE A 1 72 ? -14.043 -4.852 16.038 1.00 80.31 72 PHE A C 1
ATOM 575 O O . PHE A 1 72 ? -13.283 -5.689 16.520 1.00 80.31 72 PHE A O 1
ATOM 582 N N . GLU A 1 73 ? -13.883 -4.363 14.808 1.00 78.44 73 GLU A N 1
ATOM 583 C CA . GLU A 1 73 ? -12.911 -4.884 13.849 1.00 78.44 73 GLU A CA 1
ATOM 584 C C . GLU A 1 73 ? -11.464 -4.687 14.317 1.00 78.44 73 GLU A C 1
ATOM 586 O O . GLU A 1 73 ? -10.656 -5.614 14.292 1.00 78.44 73 GLU A O 1
ATOM 591 N N . LYS A 1 74 ? -11.143 -3.519 14.887 1.00 78.38 74 LYS A N 1
ATOM 592 C CA . LYS A 1 74 ? -9.844 -3.276 15.541 1.00 78.38 74 LYS A CA 1
ATOM 593 C C . LYS A 1 74 ? -9.566 -4.266 16.671 1.00 78.38 74 LYS A C 1
ATOM 595 O O . LYS A 1 74 ? -8.429 -4.716 16.835 1.00 78.38 74 LYS A O 1
ATOM 600 N N . THR A 1 75 ? -10.583 -4.578 17.471 1.00 76.31 75 THR A N 1
ATOM 601 C CA . THR A 1 75 ? -10.469 -5.531 18.582 1.00 76.31 75 THR A CA 1
ATOM 602 C C . THR A 1 75 ? -10.291 -6.954 18.058 1.00 76.31 75 THR A C 1
ATOM 604 O O . THR A 1 75 ? -9.424 -7.671 18.560 1.00 76.31 75 THR A O 1
ATOM 607 N N . ARG A 1 76 ? -11.044 -7.337 17.018 1.00 78.19 76 ARG A N 1
AT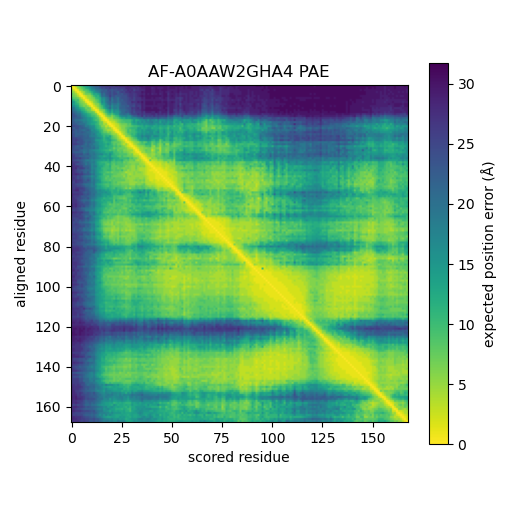OM 608 C CA . ARG A 1 76 ? -10.930 -8.619 16.310 1.00 78.19 76 ARG A CA 1
ATOM 609 C C . ARG A 1 76 ? -9.513 -8.816 15.770 1.00 78.19 76 ARG A C 1
ATOM 611 O O . ARG A 1 76 ? -8.852 -9.781 16.145 1.00 78.19 76 ARG A O 1
ATOM 618 N N . HIS A 1 77 ? -8.993 -7.837 15.029 1.00 74.25 77 HIS A N 1
ATOM 619 C CA . HIS A 1 77 ? -7.610 -7.811 14.541 1.00 74.25 77 HIS A CA 1
ATOM 620 C C . HIS A 1 77 ? -6.573 -7.949 15.655 1.00 74.25 77 HIS A C 1
ATOM 622 O O . HIS A 1 77 ? -5.635 -8.734 15.548 1.00 74.25 77 HIS A O 1
ATOM 628 N N . SER A 1 78 ? -6.742 -7.197 16.745 1.00 71.19 78 SER A N 1
ATOM 629 C CA . SER A 1 78 ? -5.776 -7.181 17.849 1.00 71.19 78 SER A CA 1
ATOM 630 C C . SER A 1 78 ? -5.718 -8.509 18.612 1.00 71.19 78 SER A C 1
ATOM 632 O O . SER A 1 78 ? -4.660 -8.857 19.152 1.00 71.19 78 SER A O 1
ATOM 634 N N . LYS A 1 79 ? -6.848 -9.229 18.673 1.00 72.94 79 LYS A N 1
ATOM 635 C CA . LYS A 1 79 ? -6.983 -10.549 19.305 1.00 72.94 79 LYS A CA 1
ATOM 636 C C . LYS A 1 79 ? -6.563 -11.697 18.386 1.00 72.94 79 LYS A C 1
ATOM 638 O O . LYS A 1 79 ? -6.136 -12.726 18.895 1.00 72.94 79 LYS A O 1
ATOM 643 N N . SER A 1 80 ? -6.671 -11.523 17.071 1.00 68.38 80 SER A N 1
ATOM 644 C CA . SER A 1 80 ? -6.257 -12.536 16.100 1.00 68.38 80 SER A CA 1
ATOM 645 C C . SER A 1 80 ? -4.732 -12.769 16.124 1.00 68.38 80 SER A C 1
ATOM 647 O O . SER A 1 80 ? -3.971 -11.842 16.433 1.00 68.38 80 SER A O 1
ATOM 649 N N . PRO A 1 81 ? -4.258 -13.986 15.786 1.00 61.56 81 PRO A N 1
ATOM 650 C CA . PRO A 1 81 ? -2.825 -14.289 15.688 1.00 61.56 81 PRO A CA 1
ATOM 651 C C . PRO A 1 81 ? -2.127 -13.479 14.579 1.00 61.56 81 PRO A C 1
ATOM 653 O O . PRO A 1 81 ? -0.933 -13.196 14.669 1.00 61.56 81 PRO A O 1
ATOM 656 N N . HIS A 1 82 ? -2.884 -12.996 13.591 1.00 65.38 82 HIS A N 1
ATOM 657 C CA . HIS A 1 82 ? -2.419 -12.214 12.443 1.00 65.38 82 HIS A CA 1
ATOM 658 C C . HIS A 1 82 ? -2.227 -10.717 12.752 1.00 65.38 82 HIS A C 1
ATOM 660 O O . HIS A 1 82 ? -2.513 -9.847 11.934 1.00 65.38 82 HIS A O 1
ATOM 666 N N . ARG A 1 83 ? -1.692 -10.381 13.934 1.00 65.38 83 ARG A N 1
ATOM 667 C CA . ARG A 1 83 ? -1.489 -8.984 14.378 1.00 65.38 83 ARG A CA 1
ATOM 668 C C . ARG A 1 83 ? -0.571 -8.162 13.457 1.00 65.38 83 ARG A C 1
ATOM 670 O O . ARG A 1 83 ? -0.5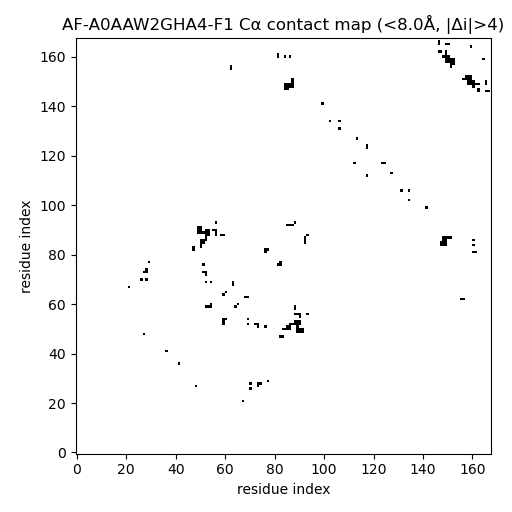96 -6.934 13.511 1.00 65.38 83 ARG A O 1
ATOM 677 N N . TRP A 1 84 ? 0.265 -8.827 12.665 1.00 67.94 84 TRP A N 1
ATOM 678 C CA . TRP A 1 84 ? 1.199 -8.197 11.727 1.00 67.94 84 TRP A CA 1
ATOM 679 C C . TRP A 1 84 ? 0.662 -8.082 10.299 1.00 67.94 84 TRP A C 1
ATOM 681 O O . TRP A 1 84 ? 1.320 -7.464 9.467 1.00 67.94 84 TRP A O 1
ATOM 691 N N . MET A 1 85 ? -0.512 -8.647 10.017 1.00 73.62 85 MET A N 1
ATOM 692 C CA . MET A 1 85 ? -1.109 -8.591 8.690 1.00 73.62 85 MET A CA 1
ATOM 693 C C . MET A 1 85 ? -1.655 -7.187 8.422 1.00 73.62 85 MET A C 1
ATOM 695 O O . MET A 1 85 ? -2.325 -6.590 9.274 1.00 73.62 85 MET A O 1
ATOM 699 N N . ILE A 1 86 ? -1.335 -6.636 7.250 1.00 78.25 86 ILE A N 1
ATOM 700 C CA . ILE A 1 86 ? -1.711 -5.268 6.891 1.00 78.25 86 ILE A CA 1
ATOM 701 C C . ILE A 1 86 ? -3.205 -5.249 6.597 1.00 78.25 86 ILE A C 1
ATOM 703 O O . ILE A 1 86 ? -3.679 -5.922 5.683 1.00 78.25 86 ILE A O 1
ATOM 707 N N . HIS A 1 87 ? -3.961 -4.470 7.375 1.00 79.75 87 HIS A N 1
ATOM 708 C CA . HIS A 1 87 ? -5.376 -4.283 7.087 1.00 79.75 87 HIS A CA 1
ATOM 709 C C . HIS A 1 87 ? -5.526 -3.458 5.792 1.00 79.75 87 HIS A C 1
ATOM 711 O O . HIS A 1 87 ? -4.905 -2.393 5.691 1.00 79.75 87 HIS A O 1
ATOM 717 N N . PRO A 1 88 ? -6.379 -3.865 4.833 1.00 75.62 88 PRO A N 1
ATOM 718 C CA . PRO A 1 88 ? -6.542 -3.166 3.552 1.00 75.62 88 PRO A CA 1
ATOM 719 C C . PRO A 1 88 ? -6.947 -1.692 3.727 1.00 75.62 88 PRO A C 1
ATOM 721 O O . PRO A 1 88 ? -6.414 -0.806 3.067 1.00 75.62 88 PRO A O 1
ATOM 724 N N . CYS A 1 89 ? -7.809 -1.395 4.704 1.00 72.31 89 CYS A N 1
ATOM 725 C CA . CYS A 1 89 ? -8.215 -0.026 5.070 1.00 72.31 89 CYS A CA 1
ATOM 726 C C . CYS A 1 89 ? -7.257 0.687 6.052 1.00 72.31 89 CYS A C 1
ATOM 728 O O . CYS A 1 89 ? -7.689 1.495 6.883 1.00 72.31 89 CYS A O 1
ATOM 730 N N . SER A 1 90 ? -5.969 0.351 6.032 1.00 81.31 90 SER A N 1
ATOM 731 C CA . SER A 1 90 ? -4.964 1.030 6.849 1.00 81.31 90 SER A CA 1
ATOM 732 C C . SER A 1 90 ? -4.363 2.259 6.145 1.00 81.31 90 SER A C 1
ATOM 734 O O . SER A 1 90 ? -4.214 2.279 4.924 1.00 81.31 90 SER A O 1
ATOM 736 N N . MET A 1 91 ? -3.940 3.276 6.913 1.00 78.88 91 MET A N 1
ATOM 737 C CA . MET A 1 91 ? -3.222 4.438 6.356 1.00 78.88 91 MET A CA 1
ATOM 738 C C . MET A 1 91 ? -1.912 4.036 5.682 1.00 78.88 91 MET A C 1
ATOM 740 O O . MET A 1 91 ? -1.544 4.643 4.683 1.00 78.88 91 MET A O 1
ATOM 744 N N . LEU A 1 92 ? -1.203 3.031 6.212 1.00 82.06 92 LEU A N 1
ATOM 745 C CA . LEU A 1 92 ? 0.052 2.573 5.615 1.00 82.06 92 LEU A CA 1
ATOM 746 C C . LEU A 1 92 ? -0.177 2.060 4.192 1.00 82.06 92 LEU A C 1
ATOM 748 O O . LEU A 1 92 ? 0.535 2.468 3.281 1.00 82.06 92 LEU A O 1
ATOM 752 N N . ARG A 1 93 ? -1.209 1.227 3.993 1.00 85.38 93 ARG A N 1
ATOM 753 C CA . ARG A 1 93 ? -1.565 0.690 2.674 1.00 85.38 93 ARG A CA 1
ATOM 754 C C . ARG A 1 93 ? -1.962 1.803 1.706 1.00 85.38 93 ARG A C 1
ATOM 756 O O . ARG A 1 93 ? -1.603 1.734 0.537 1.00 85.38 93 ARG A O 1
ATOM 763 N N . PHE A 1 94 ? -2.644 2.838 2.197 1.00 83.81 94 PHE A N 1
ATOM 764 C CA . PHE A 1 94 ? -2.988 4.021 1.410 1.00 83.81 94 PHE A CA 1
ATOM 765 C C . PHE A 1 94 ? -1.760 4.807 0.946 1.00 83.81 94 PHE A C 1
ATOM 767 O O . PHE A 1 94 ? -1.619 5.062 -0.247 1.00 83.81 94 PHE A O 1
ATOM 774 N N . TYR A 1 95 ? -0.848 5.152 1.859 1.00 86.31 95 TYR A N 1
ATOM 775 C CA . TYR A 1 95 ? 0.392 5.839 1.489 1.00 86.31 95 TYR A CA 1
ATOM 776 C C . TYR A 1 95 ? 1.247 4.988 0.549 1.00 86.31 95 TYR A C 1
ATOM 778 O O . TYR A 1 95 ? 1.787 5.510 -0.421 1.00 86.31 95 TYR A O 1
ATOM 786 N N . TRP A 1 96 ? 1.313 3.677 0.794 1.00 88.88 96 TRP A N 1
ATOM 787 C CA . TRP A 1 96 ? 2.007 2.735 -0.078 1.00 88.88 96 TRP A CA 1
ATOM 788 C C . TRP A 1 96 ? 1.412 2.708 -1.488 1.00 88.88 96 TRP A C 1
ATOM 790 O O . TRP A 1 96 ? 2.152 2.833 -2.456 1.00 88.88 96 TRP A O 1
ATOM 800 N N . ASN A 1 97 ? 0.080 2.649 -1.608 1.00 88.62 97 ASN A N 1
ATOM 801 C CA . ASN A 1 97 ? -0.612 2.766 -2.893 1.00 88.62 97 ASN A CA 1
ATOM 802 C C . ASN A 1 97 ? -0.264 4.069 -3.613 1.00 88.62 97 ASN A C 1
ATOM 804 O O . ASN A 1 97 ? 0.037 4.038 -4.798 1.00 88.62 97 ASN A O 1
ATOM 808 N N . MET A 1 98 ? -0.267 5.209 -2.915 1.00 90.12 98 MET A N 1
ATOM 809 C CA . MET A 1 98 ? 0.075 6.490 -3.542 1.00 90.12 98 MET A CA 1
ATOM 810 C C . MET A 1 98 ? 1.516 6.517 -4.060 1.00 90.12 98 MET A C 1
ATOM 812 O O . MET A 1 98 ? 1.752 6.979 -5.174 1.00 90.12 98 MET A O 1
ATOM 816 N N . ILE A 1 99 ? 2.467 5.992 -3.282 1.00 90.75 99 ILE A N 1
ATOM 817 C CA . ILE A 1 99 ? 3.869 5.868 -3.700 1.00 90.75 99 ILE A CA 1
ATOM 818 C C . ILE A 1 99 ? 3.975 4.950 -4.924 1.00 90.75 99 ILE A C 1
ATOM 820 O O . ILE A 1 99 ? 4.605 5.326 -5.910 1.00 90.75 99 ILE A O 1
ATOM 824 N N . MET A 1 100 ? 3.314 3.791 -4.902 1.00 89.81 100 MET A N 1
ATOM 825 C CA . MET A 1 100 ? 3.324 2.842 -6.017 1.00 89.81 100 MET A CA 1
ATOM 826 C C . MET A 1 100 ? 2.732 3.419 -7.293 1.00 89.81 100 MET A C 1
ATOM 828 O O . MET A 1 100 ? 3.311 3.238 -8.357 1.00 89.81 100 MET A O 1
ATOM 832 N N . THR A 1 101 ? 1.639 4.176 -7.205 1.00 92.06 101 THR A N 1
ATOM 833 C CA . THR A 1 101 ? 1.063 4.857 -8.370 1.00 92.06 101 THR A CA 1
ATOM 834 C C . THR A 1 101 ? 2.073 5.797 -9.027 1.00 92.06 101 THR A C 1
ATOM 836 O O . THR A 1 101 ? 2.220 5.780 -10.248 1.00 92.06 101 THR A O 1
ATOM 839 N N . VAL A 1 102 ? 2.807 6.588 -8.238 1.00 92.50 102 VAL A N 1
ATOM 840 C CA . VAL A 1 102 ? 3.845 7.492 -8.765 1.00 92.50 102 VAL A CA 1
ATOM 841 C C . VAL A 1 102 ? 4.992 6.703 -9.403 1.00 92.50 102 VAL A C 1
ATOM 843 O O . VAL A 1 102 ? 5.455 7.057 -10.487 1.00 92.50 102 VAL A O 1
ATOM 846 N N . ILE A 1 103 ? 5.426 5.612 -8.768 1.00 90.94 103 ILE A N 1
ATOM 847 C CA . ILE A 1 103 ? 6.496 4.748 -9.283 1.00 90.94 103 ILE A CA 1
ATOM 848 C C . ILE A 1 103 ? 6.082 4.073 -10.592 1.00 90.94 103 ILE A C 1
ATOM 850 O O . ILE A 1 103 ? 6.863 4.061 -11.541 1.00 90.94 103 ILE A O 1
ATOM 854 N N . PHE A 1 104 ? 4.859 3.552 -10.681 1.00 90.88 104 PHE A N 1
ATOM 855 C CA . PHE A 1 104 ? 4.357 2.934 -11.905 1.00 90.88 104 PHE A CA 1
ATOM 856 C C . PHE A 1 104 ? 4.192 3.943 -13.036 1.00 90.88 104 PHE A C 1
ATOM 858 O O . PHE A 1 104 ? 4.531 3.624 -14.172 1.00 90.88 104 PHE A O 1
ATOM 865 N N . LEU A 1 105 ? 3.750 5.168 -12.742 1.00 93.44 105 LEU A N 1
ATOM 866 C CA . LEU A 1 105 ? 3.703 6.240 -13.735 1.00 93.44 105 LEU A CA 1
ATOM 867 C C . LEU A 1 105 ? 5.104 6.541 -14.289 1.00 93.44 105 LEU A C 1
ATOM 869 O O . LEU A 1 105 ? 5.290 6.635 -15.501 1.00 93.44 105 LEU A O 1
ATOM 873 N N . TYR A 1 106 ? 6.104 6.633 -13.411 1.00 89.69 106 TYR A N 1
ATOM 874 C CA . TYR A 1 106 ? 7.496 6.821 -13.811 1.00 89.69 106 TYR A CA 1
ATOM 875 C C . TYR A 1 106 ? 8.034 5.643 -14.638 1.00 89.69 106 TYR A C 1
ATOM 877 O O . TYR A 1 106 ? 8.676 5.847 -15.673 1.00 89.69 106 TYR A O 1
ATOM 885 N N . PHE A 1 107 ? 7.744 4.411 -14.216 1.00 89.06 107 PHE A N 1
ATOM 886 C CA . PHE A 1 107 ? 8.133 3.191 -14.922 1.00 89.06 107 PHE A CA 1
ATOM 887 C C . PHE A 1 107 ? 7.526 3.143 -16.327 1.00 89.06 107 PHE A C 1
ATOM 889 O O . PHE A 1 107 ? 8.244 2.913 -17.300 1.00 89.06 107 PHE A O 1
ATOM 896 N N . PHE A 1 108 ? 6.233 3.450 -16.450 1.00 90.31 108 PHE A N 1
ATOM 897 C CA . PHE A 1 108 ? 5.516 3.463 -17.722 1.00 90.31 108 PHE A CA 1
ATOM 898 C C . PHE A 1 108 ? 6.078 4.486 -18.714 1.00 90.31 108 PHE A C 1
ATOM 900 O O . PHE A 1 108 ? 6.051 4.240 -19.912 1.00 90.31 108 PHE A O 1
ATOM 907 N N . MET A 1 109 ? 6.634 5.602 -18.237 1.00 89.38 109 MET A N 1
ATOM 908 C CA . MET A 1 109 ? 7.319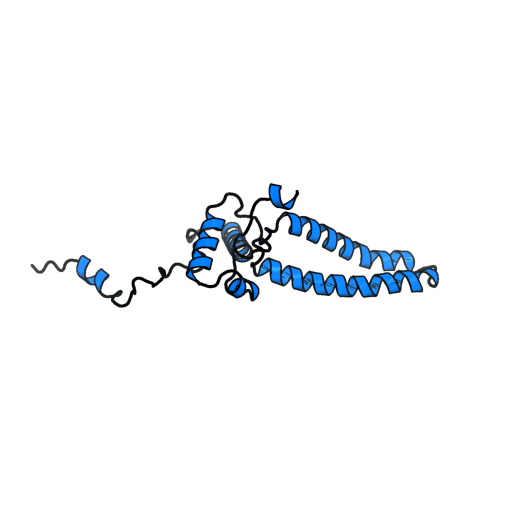 6.580 -19.091 1.00 89.38 109 MET A CA 1
ATOM 909 C C . MET A 1 109 ? 8.755 6.155 -19.435 1.00 89.38 109 MET A C 1
ATOM 911 O O . MET A 1 109 ? 9.218 6.345 -20.559 1.00 89.38 109 MET A O 1
ATOM 915 N N . THR A 1 110 ? 9.467 5.561 -18.477 1.00 85.19 110 THR A N 1
ATOM 916 C CA . THR A 1 110 ? 10.889 5.211 -18.612 1.00 85.19 110 THR A CA 1
ATOM 917 C C . THR A 1 110 ? 11.110 4.003 -19.523 1.00 85.19 110 THR A C 1
ATOM 919 O O . THR A 1 110 ? 12.037 4.004 -20.331 1.00 85.19 110 THR A O 1
ATOM 922 N N . VAL A 1 111 ? 10.247 2.987 -19.453 1.00 86.56 111 VAL A N 1
ATOM 923 C CA . VAL A 1 111 ? 10.337 1.776 -20.289 1.00 86.56 111 VAL A CA 1
ATOM 924 C C . VAL A 1 111 ? 10.306 2.079 -21.797 1.00 86.56 111 VAL A C 1
ATOM 926 O O . VAL A 1 111 ? 11.266 1.708 -22.479 1.00 86.56 111 VAL A O 1
ATOM 929 N N . PRO A 1 112 ? 9.287 2.764 -22.356 1.00 88.31 112 PRO A N 1
ATOM 930 C CA . PRO A 1 112 ? 9.254 3.075 -23.783 1.00 88.31 112 PRO A CA 1
ATOM 931 C C . PRO A 1 112 ? 10.395 4.013 -24.185 1.00 88.31 112 PRO A C 1
ATOM 933 O O . PRO A 1 112 ? 10.959 3.851 -25.264 1.00 88.31 112 PRO A O 1
ATOM 936 N N . TYR A 1 113 ? 10.800 4.941 -23.310 1.00 84.69 113 TYR A N 1
ATOM 937 C CA . TYR A 1 113 ? 11.960 5.799 -23.552 1.00 84.69 113 TYR A CA 1
ATOM 938 C C . TYR A 1 113 ? 13.246 4.978 -23.742 1.00 84.69 113 TYR A C 1
ATOM 940 O O . TYR A 1 113 ? 13.967 5.168 -24.722 1.00 84.69 113 TYR A O 1
ATOM 948 N N . ILE A 1 114 ? 13.518 4.012 -22.862 1.00 82.31 114 ILE A N 1
ATOM 949 C CA . ILE A 1 114 ? 14.695 3.143 -22.986 1.00 82.31 114 ILE A CA 1
ATOM 950 C C . ILE A 1 114 ? 14.593 2.270 -24.241 1.00 82.31 114 ILE A C 1
ATOM 952 O O . ILE A 1 114 ? 15.571 2.163 -24.977 1.00 82.31 114 ILE A O 1
ATOM 956 N N . ILE A 1 115 ? 13.436 1.676 -24.536 1.00 82.94 115 ILE A N 1
ATOM 957 C CA . ILE A 1 115 ? 13.278 0.802 -25.712 1.00 82.94 115 ILE A CA 1
ATOM 958 C C . ILE A 1 115 ? 13.510 1.581 -27.016 1.00 82.94 115 ILE A C 1
ATOM 960 O O . ILE A 1 115 ? 14.267 1.127 -27.875 1.00 82.94 115 ILE A O 1
ATOM 964 N N . CYS A 1 116 ? 12.912 2.767 -27.155 1.00 84.12 116 CYS A N 1
ATOM 965 C CA . CYS A 1 116 ? 13.007 3.569 -28.373 1.00 84.12 116 CYS A CA 1
ATOM 966 C C . CYS A 1 116 ? 14.390 4.210 -28.556 1.00 84.12 116 CYS A C 1
ATOM 968 O O . CYS A 1 116 ? 14.923 4.221 -29.666 1.00 84.12 116 CYS A O 1
ATOM 970 N N . PHE A 1 117 ? 14.989 4.737 -27.483 1.00 76.56 117 PHE A N 1
ATOM 971 C CA . PHE A 1 117 ? 16.200 5.557 -27.580 1.00 76.56 117 PHE A CA 1
ATOM 972 C C . PHE A 1 117 ? 17.497 4.820 -27.205 1.00 76.56 117 PHE A C 1
ATOM 974 O O . PHE A 1 117 ? 18.566 5.234 -27.661 1.00 76.56 117 PHE A O 1
ATOM 981 N N . SER A 1 118 ? 17.462 3.709 -26.451 1.00 66.31 118 SER A N 1
ATOM 982 C CA . SER A 1 118 ? 18.699 2.977 -26.096 1.00 66.31 118 SER A CA 1
ATOM 983 C C . SER A 1 118 ? 19.385 2.342 -27.305 1.00 66.31 118 SER A C 1
ATOM 985 O O . SER A 1 118 ? 20.607 2.213 -27.313 1.00 66.31 118 SER A O 1
ATOM 987 N N . ARG A 1 119 ? 18.636 2.033 -28.373 1.00 62.03 119 ARG A N 1
ATOM 988 C CA . ARG A 1 119 ? 19.196 1.517 -29.631 1.00 62.03 119 ARG A CA 1
ATOM 989 C C . ARG A 1 119 ? 20.027 2.558 -30.394 1.00 62.03 119 ARG A C 1
ATOM 991 O O . ARG A 1 119 ? 20.890 2.177 -31.180 1.00 62.03 119 ARG A O 1
ATOM 998 N N . ILE A 1 120 ? 19.800 3.852 -30.153 1.00 61.19 120 ILE A N 1
ATOM 999 C CA . ILE A 1 120 ? 20.526 4.958 -30.800 1.00 61.19 120 ILE A CA 1
ATOM 1000 C C . ILE A 1 120 ? 21.824 5.306 -30.045 1.00 61.19 120 ILE A C 1
ATOM 1002 O O . ILE A 1 120 ? 22.817 5.693 -30.657 1.00 61.19 120 ILE A O 1
ATOM 1006 N N . GLY A 1 121 ? 21.857 5.141 -28.719 1.00 60.75 121 GLY A N 1
ATOM 1007 C CA . GLY A 1 121 ? 22.999 5.511 -27.879 1.00 60.75 121 GLY A CA 1
ATOM 1008 C C . GLY A 1 121 ? 23.912 4.333 -27.533 1.00 60.75 121 GLY A C 1
ATOM 1009 O O . GLY A 1 121 ? 23.803 3.792 -26.436 1.00 60.75 121 GLY A O 1
ATOM 1010 N N . ARG A 1 122 ? 24.864 3.988 -28.417 1.00 57.06 122 ARG A N 1
ATOM 1011 C CA . ARG A 1 122 ? 25.829 2.864 -28.278 1.00 57.06 122 ARG A CA 1
ATOM 1012 C C . ARG A 1 122 ? 26.547 2.783 -26.909 1.00 57.06 122 ARG A C 1
ATOM 1014 O O . ARG A 1 122 ? 26.933 1.691 -26.515 1.00 57.06 122 ARG A O 1
ATOM 1021 N N . ASN A 1 123 ? 26.668 3.890 -26.164 1.00 57.94 123 ASN A N 1
ATOM 1022 C CA . ASN A 1 123 ? 27.432 3.962 -24.907 1.00 57.94 123 ASN A CA 1
ATOM 1023 C C . ASN A 1 123 ? 26.602 4.267 -23.638 1.00 57.94 123 ASN A C 1
ATOM 1025 O O . ASN A 1 123 ? 27.178 4.326 -22.558 1.00 57.94 123 ASN A O 1
ATOM 1029 N N . ARG A 1 124 ? 25.273 4.461 -23.724 1.00 60.44 124 ARG A N 1
ATOM 1030 C CA . ARG A 1 124 ? 24.429 4.807 -22.549 1.00 60.44 124 ARG A CA 1
ATOM 1031 C C . ARG 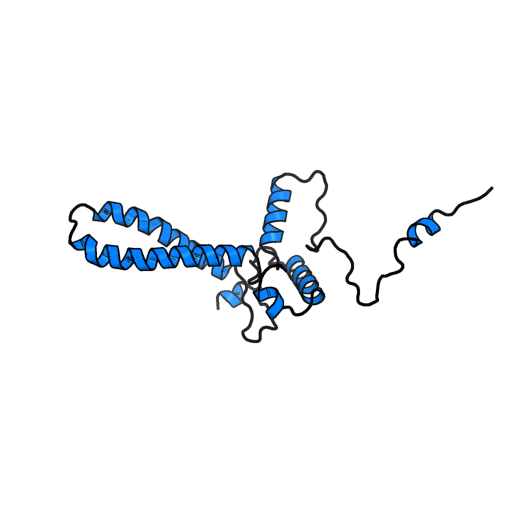A 1 124 ? 23.652 3.637 -21.944 1.00 60.44 124 ARG A C 1
ATOM 1033 O O . ARG A 1 124 ? 23.033 3.800 -20.897 1.00 60.44 124 ARG A O 1
ATOM 1040 N N . GLY A 1 125 ? 23.690 2.461 -22.575 1.00 62.22 125 GLY A N 1
ATOM 1041 C CA . GLY A 1 125 ? 22.897 1.303 -22.154 1.00 62.22 125 GLY A CA 1
ATOM 1042 C C . GLY A 1 125 ? 23.090 0.945 -20.678 1.00 62.22 125 GLY A C 1
ATOM 1043 O O . GLY A 1 125 ? 22.108 0.859 -19.950 1.00 62.22 125 GLY A O 1
ATOM 1044 N N . LEU A 1 126 ? 24.340 0.810 -20.219 1.00 63.53 126 LEU A N 1
ATOM 1045 C CA . LEU A 1 126 ? 24.671 0.390 -18.847 1.00 63.53 126 LEU A CA 1
ATOM 1046 C C . LEU A 1 126 ? 24.199 1.380 -17.765 1.00 63.53 126 LEU A C 1
ATOM 1048 O O . LEU A 1 126 ? 23.706 0.944 -16.728 1.00 63.53 126 LEU A O 1
ATOM 1052 N N . GLU A 1 127 ? 24.280 2.691 -18.009 1.00 66.12 127 GLU A N 1
ATOM 1053 C CA . GLU A 1 127 ? 23.820 3.705 -17.046 1.00 66.12 127 GLU A CA 1
ATOM 1054 C C . GLU A 1 127 ? 22.289 3.767 -16.948 1.00 66.12 127 GLU A C 1
ATOM 1056 O O . GLU A 1 127 ? 21.745 3.928 -15.855 1.00 66.12 127 GLU A O 1
ATOM 1061 N N . CYS A 1 128 ? 21.575 3.575 -18.063 1.00 67.31 128 CYS A N 1
ATOM 1062 C CA . CYS A 1 128 ? 20.110 3.577 -18.070 1.00 67.31 128 CYS A CA 1
ATOM 1063 C C . CYS A 1 128 ? 19.512 2.417 -17.259 1.00 67.31 128 CYS A C 1
ATOM 1065 O O . CYS A 1 128 ? 18.502 2.607 -16.581 1.00 67.31 128 CYS A O 1
ATOM 1067 N N . TRP A 1 129 ? 20.141 1.237 -17.269 1.00 70.44 129 TRP A N 1
ATOM 1068 C CA . TRP A 1 129 ? 19.680 0.092 -16.472 1.00 70.44 129 TRP A CA 1
ATOM 1069 C C . TRP A 1 129 ? 19.790 0.336 -14.964 1.00 70.44 129 TRP A C 1
ATOM 1071 O O . TRP A 1 129 ? 18.977 -0.184 -14.200 1.00 70.44 129 TRP A O 1
ATOM 1081 N N . ASN A 1 130 ? 20.728 1.181 -14.528 1.00 77.19 130 ASN A N 1
ATOM 1082 C CA . ASN A 1 130 ? 20.967 1.450 -13.111 1.00 77.19 130 ASN A CA 1
ATOM 1083 C C . ASN A 1 130 ? 19.775 2.136 -12.418 1.00 77.19 130 ASN A C 1
ATOM 1085 O O . ASN A 1 130 ? 19.544 1.938 -11.229 1.00 77.19 130 ASN A O 1
ATOM 1089 N N . ILE A 1 131 ? 18.980 2.900 -13.173 1.00 76.69 131 ILE A N 1
ATOM 1090 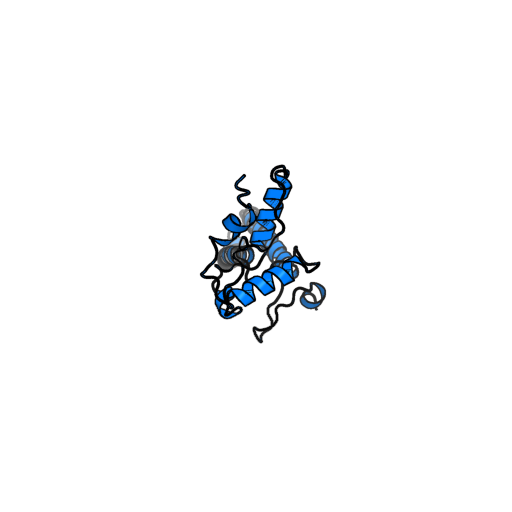C CA . ILE A 1 131 ? 17.755 3.557 -12.689 1.00 76.69 131 ILE A CA 1
ATOM 1091 C C . ILE A 1 131 ? 16.566 2.584 -12.664 1.00 76.69 131 ILE A C 1
ATOM 1093 O O . ILE A 1 131 ? 15.648 2.730 -11.864 1.00 76.69 131 ILE A O 1
ATOM 1097 N N . VAL A 1 132 ? 16.595 1.554 -13.508 1.00 80.38 132 VAL A N 1
ATOM 10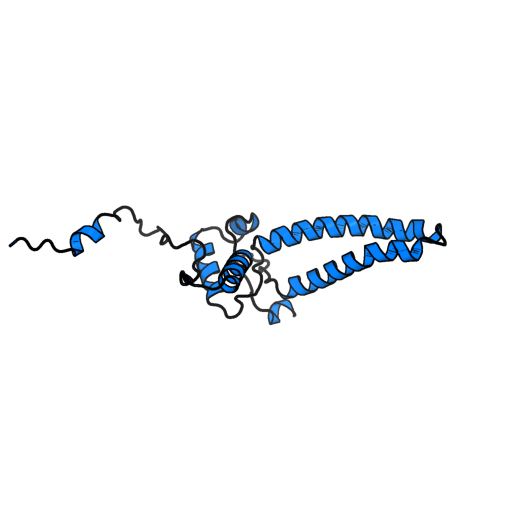98 C CA . VAL A 1 132 ? 15.501 0.591 -13.668 1.00 80.38 132 VAL A CA 1
ATOM 1099 C C . VAL A 1 132 ? 15.538 -0.505 -12.594 1.00 80.38 132 VAL A C 1
ATOM 1101 O O . VAL A 1 132 ? 14.489 -0.910 -12.088 1.00 80.38 132 VAL A O 1
ATOM 1104 N N . TYR A 1 133 ? 16.729 -0.961 -12.190 1.00 83.38 133 TYR A N 1
ATOM 1105 C CA . TYR A 1 133 ? 16.891 -1.955 -11.121 1.00 83.38 133 TYR A CA 1
ATOM 1106 C C . TYR A 1 133 ? 16.199 -1.596 -9.791 1.00 83.38 133 TYR A C 1
ATOM 1108 O O . TYR A 1 133 ? 15.467 -2.447 -9.280 1.00 83.38 133 TYR A O 1
ATOM 1116 N N . PRO A 1 134 ? 16.349 -0.384 -9.214 1.00 86.50 134 PRO A N 1
ATOM 1117 C CA . PRO A 1 134 ? 15.671 -0.047 -7.963 1.00 86.50 134 PRO A CA 1
ATOM 1118 C C . PRO A 1 134 ? 14.145 -0.051 -8.113 1.00 86.50 134 PRO A C 1
ATOM 1120 O O . PRO A 1 134 ? 13.451 -0.479 -7.193 1.00 86.50 134 PRO A O 1
ATOM 1123 N N . THR A 1 135 ? 13.609 0.347 -9.272 1.00 86.62 135 THR A N 1
ATOM 1124 C CA . THR A 1 135 ? 12.168 0.264 -9.543 1.00 86.62 135 THR A CA 1
ATOM 1125 C C . THR A 1 135 ? 11.679 -1.184 -9.538 1.00 86.62 135 THR A C 1
ATOM 1127 O O . THR A 1 135 ? 10.682 -1.475 -8.882 1.00 86.62 135 THR A O 1
ATOM 1130 N N . TYR A 1 136 ? 12.409 -2.112 -10.167 1.00 87.19 136 TYR A N 1
ATOM 1131 C CA . TYR A 1 136 ? 12.066 -3.539 -10.121 1.00 87.19 136 TYR A CA 1
ATOM 1132 C C . TYR A 1 136 ? 12.104 -4.116 -8.704 1.00 87.19 136 TYR A C 1
ATOM 1134 O O . TYR A 1 136 ? 11.203 -4.865 -8.329 1.00 87.19 136 TYR A O 1
ATOM 1142 N N . VAL A 1 137 ? 13.102 -3.747 -7.895 1.00 89.81 137 VAL A N 1
ATOM 1143 C CA . VAL A 1 137 ? 13.173 -4.172 -6.487 1.00 89.81 137 VAL A CA 1
ATOM 1144 C C . VAL A 1 137 ? 11.944 -3.689 -5.716 1.00 89.81 137 VAL A C 1
ATOM 1146 O O . VAL A 1 137 ? 11.348 -4.462 -4.968 1.00 89.81 137 VAL A O 1
ATOM 1149 N N . ILE A 1 138 ? 11.514 -2.444 -5.930 1.00 90.06 138 ILE A N 1
ATOM 1150 C CA . ILE A 1 138 ? 10.312 -1.900 -5.289 1.00 90.06 138 ILE A CA 1
ATOM 1151 C C . ILE A 1 138 ? 9.051 -2.655 -5.739 1.00 90.06 138 ILE A C 1
ATOM 1153 O O . ILE A 1 138 ? 8.215 -2.976 -4.897 1.00 90.06 138 ILE A O 1
ATOM 1157 N N . CYS A 1 139 ? 8.934 -3.025 -7.016 1.00 88.12 139 CYS A N 1
ATOM 1158 C CA . CYS A 1 139 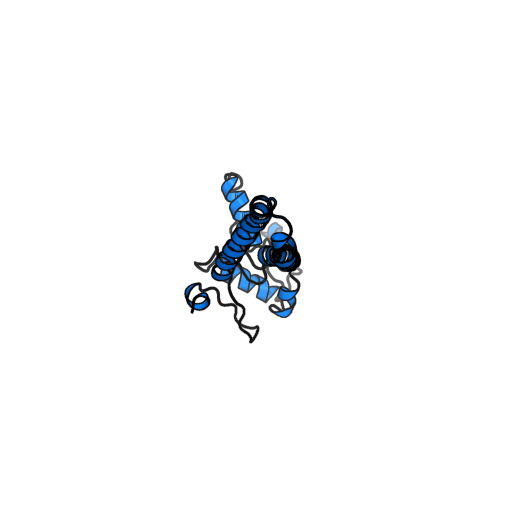? 7.827 -3.857 -7.500 1.00 88.12 139 CYS A CA 1
ATOM 1159 C C . CYS A 1 139 ? 7.808 -5.253 -6.853 1.00 88.12 139 CYS A C 1
ATOM 1161 O O . CYS A 1 139 ? 6.742 -5.749 -6.500 1.00 88.12 139 CYS A O 1
ATOM 1163 N N . ILE A 1 140 ? 8.969 -5.882 -6.637 1.00 90.38 140 ILE A N 1
ATOM 1164 C CA . ILE A 1 140 ? 9.049 -7.167 -5.920 1.00 90.38 140 ILE A CA 1
ATOM 1165 C C . ILE A 1 140 ? 8.586 -7.001 -4.468 1.00 90.38 140 ILE A C 1
ATOM 1167 O O . ILE A 1 140 ? 7.836 -7.831 -3.954 1.00 90.38 140 ILE A O 1
ATOM 1171 N N . ILE A 1 141 ? 8.988 -5.909 -3.811 1.00 90.25 141 ILE A N 1
ATOM 1172 C CA . ILE A 1 141 ? 8.520 -5.584 -2.459 1.00 90.25 141 ILE A CA 1
ATOM 1173 C C . ILE A 1 141 ? 6.999 -5.385 -2.449 1.00 90.25 141 ILE A C 1
ATOM 1175 O O . ILE A 1 141 ? 6.343 -5.861 -1.525 1.00 90.25 141 ILE A O 1
ATOM 1179 N N . ASP A 1 142 ? 6.422 -4.739 -3.467 1.00 90.00 142 ASP A N 1
ATOM 1180 C CA . ASP A 1 142 ? 4.967 -4.590 -3.590 1.00 90.00 142 ASP A CA 1
ATOM 1181 C C . ASP A 1 142 ? 4.253 -5.942 -3.634 1.00 90.00 142 ASP A C 1
ATOM 1183 O O . ASP A 1 142 ? 3.300 -6.162 -2.890 1.00 90.00 142 ASP A O 1
ATOM 1187 N N . ILE A 1 143 ? 4.753 -6.873 -4.449 1.00 89.00 143 ILE A N 1
ATOM 1188 C CA . ILE A 1 143 ? 4.205 -8.230 -4.560 1.00 89.00 143 ILE A CA 1
ATOM 1189 C C . ILE A 1 143 ? 4.218 -8.920 -3.191 1.00 89.00 143 ILE A C 1
ATOM 1191 O O . ILE A 1 143 ? 3.194 -9.443 -2.753 1.00 89.00 143 ILE A O 1
ATOM 1195 N N . ILE A 1 144 ? 5.341 -8.861 -2.470 1.00 87.75 144 ILE A N 1
ATOM 1196 C CA . ILE A 1 144 ? 5.459 -9.436 -1.120 1.00 87.75 144 ILE A CA 1
ATOM 1197 C C . ILE A 1 144 ? 4.458 -8.782 -0.156 1.00 87.75 144 ILE A C 1
ATOM 1199 O O . ILE A 1 144 ? 3.792 -9.472 0.616 1.00 87.75 144 ILE A O 1
ATOM 1203 N N . LEU A 1 145 ? 4.317 -7.457 -0.199 1.00 84.88 145 LEU A N 1
ATOM 1204 C CA . LEU A 1 145 ? 3.376 -6.737 0.656 1.00 84.88 145 LEU A CA 1
ATOM 1205 C C . LEU A 1 145 ? 1.916 -7.034 0.306 1.00 84.88 145 LEU A C 1
ATOM 1207 O O . LEU A 1 145 ? 1.086 -7.049 1.216 1.00 84.88 145 LEU A O 1
ATOM 1211 N N . ASN A 1 146 ? 1.592 -7.311 -0.958 1.00 85.94 146 ASN A N 1
ATOM 1212 C CA . ASN A 1 146 ? 0.256 -7.746 -1.359 1.00 85.94 146 ASN A CA 1
ATOM 1213 C C . ASN A 1 146 ? -0.101 -9.101 -0.732 1.00 85.94 146 ASN A C 1
ATOM 1215 O O . ASN A 1 146 ? -1.201 -9.222 -0.205 1.00 85.94 146 ASN A O 1
ATOM 1219 N N . PHE A 1 147 ? 0.832 -10.057 -0.646 1.00 82.06 147 PHE A N 1
ATOM 1220 C CA . PHE A 1 147 ? 0.598 -11.325 0.069 1.00 82.06 147 PHE A CA 1
ATOM 1221 C C . PHE A 1 147 ? 0.407 -11.155 1.586 1.00 82.06 147 PHE A C 1
ATOM 1223 O O . PHE A 1 147 ? -0.282 -11.945 2.228 1.00 82.06 147 PHE A O 1
ATOM 1230 N N . ILE A 1 148 ? 1.009 -10.118 2.177 1.00 80.06 148 ILE A N 1
ATOM 1231 C CA . ILE A 1 148 ? 0.881 -9.794 3.610 1.00 80.06 148 ILE A CA 1
ATOM 1232 C C . ILE A 1 148 ? -0.352 -8.906 3.881 1.00 80.06 148 ILE A C 1
ATOM 1234 O O . ILE A 1 148 ? -0.720 -8.671 5.036 1.00 80.06 148 ILE A O 1
ATOM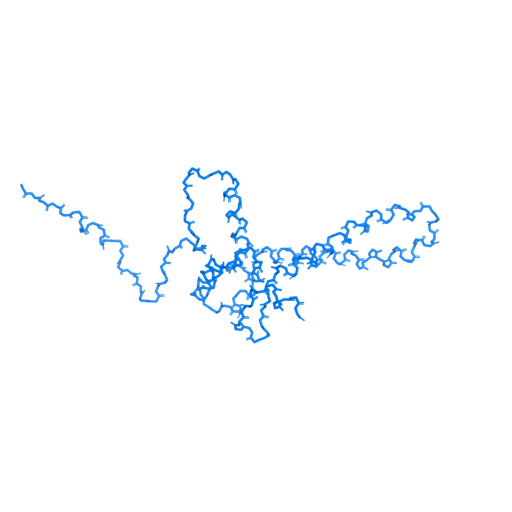 1238 N N . THR A 1 149 ? -1.009 -8.387 2.845 1.00 81.62 149 THR A N 1
ATOM 1239 C CA . THR A 1 149 ? -2.195 -7.537 2.986 1.00 81.62 149 THR A CA 1
ATOM 1240 C C . THR A 1 149 ? -3.459 -8.386 2.877 1.00 81.62 149 THR A C 1
ATOM 1242 O O . THR A 1 149 ? -3.603 -9.185 1.960 1.00 81.62 149 THR A O 1
ATOM 1245 N N . GLY A 1 150 ? -4.391 -8.215 3.816 1.00 75.19 150 GLY A N 1
ATOM 1246 C CA . GLY A 1 150 ? -5.689 -8.897 3.760 1.00 75.19 150 GLY A CA 1
ATOM 1247 C C . GLY A 1 150 ? -6.575 -8.364 2.638 1.00 75.19 150 GLY A C 1
ATOM 1248 O O . GLY A 1 150 ? -6.477 -7.191 2.270 1.00 75.19 150 GLY A O 1
ATOM 1249 N N . PHE A 1 151 ? -7.471 -9.204 2.125 1.00 75.75 151 PHE A N 1
ATOM 1250 C CA . PHE A 1 151 ? -8.442 -8.813 1.106 1.00 75.75 151 PHE A CA 1
ATOM 1251 C C . PHE A 1 151 ? -9.819 -8.556 1.727 1.00 75.75 151 PHE A C 1
ATOM 1253 O O . PHE A 1 151 ? -10.204 -9.152 2.737 1.00 75.75 151 PHE A O 1
ATOM 1260 N N . VAL A 1 152 ? -10.561 -7.630 1.123 1.00 72.50 152 VAL A N 1
ATOM 1261 C CA . VAL A 1 152 ? -11.974 -7.400 1.441 1.00 72.50 152 VAL A CA 1
ATOM 1262 C C . VAL A 1 152 ? -12.785 -8.192 0.426 1.00 72.50 152 VAL A C 1
ATOM 1264 O O . VAL A 1 152 ? -12.489 -8.113 -0.767 1.00 72.50 152 VAL A O 1
ATOM 1267 N N . SER A 1 153 ? -13.772 -8.962 0.885 1.00 74.06 153 SER A N 1
ATOM 1268 C CA . SER A 1 153 ? -14.684 -9.667 -0.018 1.00 74.06 153 SER A CA 1
ATOM 1269 C C . SER A 1 153 ? -15.387 -8.683 -0.958 1.00 74.06 153 SER A C 1
ATOM 1271 O O . SER A 1 153 ? -15.653 -7.539 -0.577 1.00 74.06 153 SER A O 1
ATOM 1273 N N . CYS A 1 154 ? -15.730 -9.129 -2.168 1.00 61.91 154 CYS A N 1
ATOM 1274 C CA . CYS A 1 154 ? -16.503 -8.339 -3.130 1.00 61.91 154 CYS A CA 1
ATOM 1275 C C . CYS A 1 154 ? -17.859 -7.886 -2.563 1.00 61.91 154 CYS A C 1
ATOM 1277 O O . CYS A 1 154 ? -18.341 -6.816 -2.925 1.00 61.91 154 CYS A O 1
ATOM 1279 N N . ASP A 1 155 ? -18.413 -8.642 -1.611 1.00 64.50 155 ASP A N 1
ATOM 1280 C CA . ASP A 1 155 ? -19.658 -8.311 -0.910 1.00 64.50 155 ASP A CA 1
ATOM 1281 C C . ASP A 1 155 ? -19.486 -7.202 0.144 1.00 64.50 155 A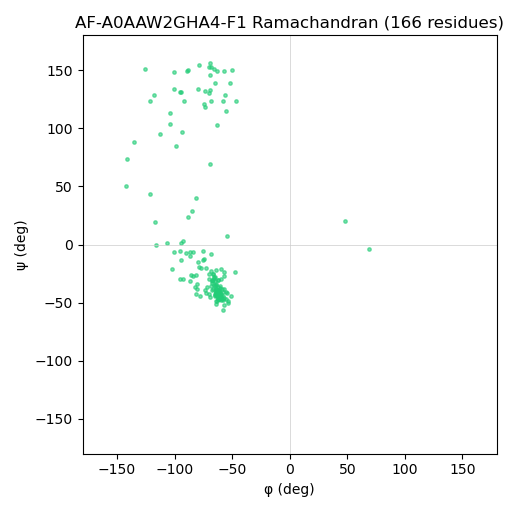SP A C 1
ATOM 1283 O O . ASP A 1 155 ? -20.453 -6.772 0.765 1.00 64.50 155 ASP A O 1
ATOM 1287 N N . GLY A 1 156 ? -18.256 -6.736 0.394 1.00 61.00 156 GLY A N 1
ATOM 1288 C CA . GLY A 1 156 ? -17.949 -5.612 1.284 1.00 61.00 156 GLY A CA 1
ATOM 1289 C C . GLY A 1 156 ? -18.186 -5.864 2.778 1.00 61.00 156 GLY A C 1
ATOM 1290 O O . GLY A 1 156 ? -17.864 -4.999 3.590 1.00 61.00 156 GLY A O 1
ATOM 1291 N N . HIS A 1 157 ? -18.723 -7.026 3.153 1.00 61.81 157 HIS A N 1
ATOM 1292 C CA . HIS A 1 157 ? -19.103 -7.336 4.532 1.00 61.81 157 HIS A CA 1
ATOM 1293 C C . HIS A 1 157 ? -18.031 -8.098 5.317 1.00 61.81 157 HIS A C 1
ATOM 1295 O O . HIS A 1 157 ? -17.904 -7.870 6.520 1.00 61.81 157 HIS A O 1
ATOM 1301 N N . ASP A 1 158 ? -17.208 -8.905 4.641 1.00 65.75 158 ASP A N 1
ATOM 1302 C CA . ASP A 1 158 ? -16.217 -9.758 5.295 1.00 65.75 158 ASP A CA 1
ATOM 1303 C C . ASP A 1 158 ? -14.783 -9.404 4.894 1.00 65.75 158 ASP A C 1
ATOM 1305 O O . ASP A 1 158 ? -14.428 -9.305 3.715 1.00 65.75 158 ASP A O 1
ATOM 1309 N N . ILE A 1 159 ? -13.944 -9.208 5.913 1.00 71.31 159 ILE A N 1
ATOM 1310 C CA . ILE A 1 159 ? -12.507 -8.963 5.773 1.00 71.31 159 ILE A CA 1
ATOM 1311 C C . ILE A 1 159 ? -11.788 -10.257 6.138 1.00 71.31 159 ILE A C 1
ATOM 1313 O O . ILE A 1 159 ? -11.809 -10.683 7.305 1.00 71.31 159 ILE A O 1
ATOM 1317 N N . PHE A 1 160 ? -11.144 -10.862 5.144 1.00 73.56 160 PHE A N 1
ATOM 1318 C CA . PHE A 1 160 ? -10.363 -12.077 5.311 1.00 73.56 160 PHE A CA 1
ATOM 1319 C C . PHE A 1 160 ? -8.910 -11.713 5.590 1.00 73.56 160 PHE A C 1
ATOM 1321 O O . PHE A 1 160 ? -8.249 -10.995 4.837 1.00 73.56 160 PHE A O 1
ATOM 1328 N N . LEU A 1 161 ? -8.427 -12.213 6.721 1.00 69.38 161 LEU A N 1
ATOM 1329 C CA . LEU A 1 161 ? -7.103 -11.925 7.252 1.00 69.38 161 LEU A CA 1
ATOM 1330 C C . LEU A 1 161 ? -6.292 -13.210 7.415 1.00 69.38 161 LEU A C 1
ATOM 1332 O O . LEU A 1 161 ? -5.686 -13.454 8.457 1.00 69.38 161 LEU A O 1
ATOM 1336 N N . ASP A 1 162 ? -6.366 -14.066 6.403 1.00 69.00 162 ASP A N 1
ATOM 1337 C CA . ASP A 1 162 ? -5.650 -15.331 6.370 1.00 69.00 162 ASP A CA 1
ATOM 1338 C C . ASP A 1 162 ? -4.733 -15.363 5.148 1.00 69.00 162 ASP A C 1
ATOM 1340 O O . ASP A 1 162 ? -5.177 -15.190 4.012 1.00 69.00 162 ASP A O 1
ATOM 1344 N N . VAL A 1 163 ? -3.442 -15.577 5.396 1.00 63.88 163 VAL A N 1
ATOM 1345 C CA . VAL A 1 163 ? -2.401 -15.643 4.363 1.00 63.88 163 VAL A CA 1
ATOM 1346 C C . VAL A 1 163 ? -2.625 -16.844 3.440 1.00 63.88 163 VAL A C 1
ATOM 1348 O O . VAL A 1 163 ? -2.329 -16.770 2.251 1.00 63.88 163 VAL A O 1
ATOM 1351 N N . THR A 1 164 ? -3.193 -17.938 3.959 1.00 64.25 164 THR A N 1
ATOM 1352 C CA . THR A 1 164 ? -3.463 -19.148 3.165 1.00 64.25 164 THR A CA 1
ATOM 1353 C C . THR A 1 164 ? -4.583 -18.948 2.151 1.00 64.25 164 THR A C 1
ATOM 1355 O O . THR A 1 164 ? -4.550 -19.551 1.082 1.00 64.25 164 THR A O 1
ATOM 1358 N N . VAL A 1 165 ? -5.543 -18.072 2.456 1.00 69.50 165 VAL A N 1
ATOM 1359 C CA . VAL A 1 165 ? -6.631 -17.722 1.537 1.00 69.50 165 VAL A CA 1
ATOM 1360 C C . VAL A 1 165 ? -6.162 -16.691 0.510 1.00 69.50 165 VAL A C 1
ATOM 1362 O O . VAL A 1 165 ? -6.580 -16.760 -0.635 1.00 69.50 165 VAL A O 1
ATOM 1365 N N . VAL A 1 166 ? -5.261 -15.775 0.887 1.00 65.00 166 VAL A N 1
ATOM 1366 C CA . VAL A 1 166 ? -4.660 -14.800 -0.046 1.00 65.00 166 VAL A CA 1
ATOM 1367 C C . VAL A 1 166 ? -3.788 -15.481 -1.109 1.00 65.00 166 VAL A C 1
ATOM 1369 O O . VAL A 1 166 ? -3.706 -15.000 -2.234 1.00 65.00 166 VAL A O 1
ATOM 1372 N N . ALA A 1 167 ? -3.102 -16.570 -0.755 1.00 66.06 167 ALA A N 1
ATOM 1373 C CA . ALA A 1 167 ? -2.181 -17.266 -1.654 1.00 66.06 167 ALA A CA 1
ATOM 1374 C C . ALA A 1 167 ? -2.852 -18.284 -2.598 1.00 66.06 167 ALA A C 1
ATOM 1376 O O . ALA A 1 167 ? -2.155 -18.865 -3.431 1.00 66.06 167 ALA A O 1
ATOM 1377 N N . ARG A 1 168 ? -4.157 -18.540 -2.441 1.00 60.94 168 ARG A N 1
ATOM 1378 C CA . ARG A 1 168 ? -4.923 -19.520 -3.223 1.00 60.94 168 ARG A CA 1
ATOM 1379 C C . ARG A 1 168 ? -5.623 -18.864 -4.405 1.00 60.94 168 ARG A C 1
ATOM 1381 O O . ARG A 1 168 ? -5.642 -19.519 -5.469 1.00 60.94 168 ARG A O 1
#

Mean predicted aligned error: 12.49 Å

Foldseek 3Di:
DDPPDPVVVVPPPDPPQDPPRDPPDPLQPDDDDDPPDDPVVVVVVVVLLQQAADPPFPVCCVLPVDSVSSSVRSVVCNPDPLSVQRECNGPNVVVLVVVLVVLVVVVVVLVVVCVVCVVVPPPCNVVSVVVVVVSVVSVVVVVVSQLSYWDQDPVSHDIDRDSVVSVD